Protein AF-X8DT91-F1 (afdb_monomer_lite)

pLDDT: mean 71.05, std 25.31, range [28.08, 97.0]

Foldseek 3Di:
DLVVLVVLVFDKDADDPVVVVVQAQPDEEEQDLVPAAASYEHEQPQDPVDGSLQCQVSSVVRHHSEYEECDDNNHTYTHDNDDPPPPPDVVPVVVPPDPPPDDDDDDDDDDDDDDDDDDDDDDDDDDDDDDDDDDDDDDD

Secondary structure (DSSP, 8-state):
-HHHHHHTTPEEESS-HHHHHH----S-EESSTTT--TT-EEEE---SSS-GGGGHHHHHHTT-SEEEESS--SSSEEE-PPPTT-TT-HHHHTTTT----S----------PPP-------------------------

Radius of gyration: 30.48 Å; chains: 1; bounding box: 67×24×89 Å

Structure (mmCIF, N/CA/C/O backbone):
data_AF-X8DT91-F1
#
_entry.id   AF-X8DT91-F1
#
loop_
_atom_site.group_PDB
_atom_site.id
_atom_site.type_symbol
_atom_site.label_atom_id
_atom_site.label_alt_id
_atom_site.label_comp_id
_atom_site.label_asym_id
_atom_site.label_entity_id
_atom_site.label_seq_id
_atom_site.pdbx_PDB_ins_code
_atom_site.Cartn_x
_atom_site.Cartn_y
_atom_site.Cartn_z
_atom_site.occupancy
_atom_site.B_iso_or_equiv
_atom_site.auth_seq_id
_atom_site.auth_comp_id
_atom_site.auth_asym_id
_atom_site.auth_atom_id
_atom_site.pdbx_PDB_model_num
ATOM 1 N N . MET A 1 1 ? -7.928 5.192 4.827 1.00 88.94 1 MET A N 1
ATOM 2 C CA . MET A 1 1 ? -7.574 4.376 3.649 1.00 88.94 1 MET A CA 1
ATOM 3 C C . MET A 1 1 ? -8.591 4.597 2.542 1.00 88.94 1 MET A C 1
ATOM 5 O O . MET A 1 1 ? -8.167 4.895 1.437 1.00 88.94 1 MET A O 1
ATOM 9 N N . ALA A 1 2 ? -9.897 4.512 2.827 1.00 91.69 2 ALA A N 1
ATOM 10 C CA . ALA A 1 2 ? -10.957 4.782 1.845 1.00 91.69 2 ALA A CA 1
ATOM 11 C C . ALA A 1 2 ? -10.786 6.131 1.115 1.00 91.69 2 ALA A C 1
ATOM 13 O O . ALA A 1 2 ? -10.766 6.158 -0.107 1.00 91.69 2 ALA A O 1
ATOM 14 N N . GLU A 1 3 ? -10.534 7.215 1.853 1.00 91.94 3 GLU A N 1
ATOM 15 C CA . GLU A 1 3 ? -10.262 8.542 1.275 1.00 91.94 3 GLU A CA 1
ATOM 16 C C . GLU A 1 3 ? -9.047 8.543 0.330 1.00 91.94 3 GLU A C 1
ATOM 18 O O . GLU A 1 3 ? -9.095 9.109 -0.756 1.00 91.94 3 GLU A O 1
ATOM 23 N N . ILE A 1 4 ? -7.965 7.844 0.697 1.00 90.00 4 ILE A N 1
ATOM 24 C CA . ILE A 1 4 ? -6.779 7.713 -0.165 1.00 90.00 4 ILE A CA 1
ATOM 25 C C . ILE A 1 4 ? -7.160 7.005 -1.465 1.00 90.00 4 ILE A C 1
ATOM 27 O O . ILE A 1 4 ? -6.733 7.445 -2.526 1.00 90.00 4 ILE A O 1
ATOM 31 N N . ALA A 1 5 ? -7.970 5.943 -1.394 1.00 91.81 5 ALA A N 1
ATOM 32 C CA . ALA A 1 5 ? -8.434 5.219 -2.574 1.00 91.81 5 ALA A CA 1
ATOM 33 C C . ALA A 1 5 ? -9.244 6.122 -3.514 1.00 91.81 5 ALA A C 1
ATOM 35 O O . ALA A 1 5 ? -9.018 6.091 -4.721 1.00 91.81 5 ALA A O 1
ATOM 36 N N . GLU A 1 6 ? -10.113 6.975 -2.971 1.00 90.06 6 GLU A N 1
ATOM 37 C CA . GLU A 1 6 ? -10.867 7.962 -3.752 1.00 90.06 6 GLU A CA 1
ATOM 38 C C . GLU A 1 6 ? -9.942 8.993 -4.416 1.00 90.06 6 GLU A C 1
ATOM 40 O O . GLU A 1 6 ? -10.036 9.207 -5.624 1.00 90.06 6 GLU A O 1
ATOM 45 N N . ILE A 1 7 ? -8.995 9.568 -3.664 1.00 90.19 7 ILE A N 1
ATOM 46 C CA . ILE A 1 7 ? -8.049 10.582 -4.165 1.00 90.19 7 ILE A CA 1
ATOM 47 C C . ILE A 1 7 ? -7.193 10.038 -5.314 1.00 90.19 7 ILE A C 1
ATOM 49 O O . ILE A 1 7 ? -6.971 10.730 -6.308 1.00 90.19 7 ILE A O 1
ATOM 53 N N . VAL A 1 8 ? -6.695 8.806 -5.190 1.00 88.25 8 VAL A N 1
ATOM 54 C CA . VAL A 1 8 ? -5.838 8.195 -6.220 1.00 88.25 8 VAL A CA 1
ATOM 55 C C . VAL A 1 8 ? -6.634 7.551 -7.360 1.00 88.25 8 VAL A C 1
ATOM 57 O O . VAL A 1 8 ? -6.030 7.049 -8.306 1.00 88.25 8 VAL A O 1
ATOM 60 N N . GLY A 1 9 ? -7.970 7.533 -7.278 1.00 89.94 9 GLY A N 1
ATOM 61 C CA . GLY A 1 9 ? -8.834 6.834 -8.235 1.00 89.94 9 GLY A CA 1
ATOM 62 C C . GLY A 1 9 ? -8.627 5.314 -8.236 1.00 89.94 9 GLY A C 1
ATOM 63 O O . GLY A 1 9 ? -8.730 4.672 -9.281 1.00 89.94 9 GLY A O 1
ATOM 64 N N . GLY A 1 10 ? -8.267 4.746 -7.085 1.00 90.19 10 GLY A N 1
ATOM 65 C CA . GLY A 1 10 ? -7.972 3.328 -6.898 1.00 90.19 10 GLY A CA 1
ATOM 66 C C . GLY A 1 10 ? -9.154 2.522 -6.369 1.00 90.19 10 GLY A C 1
ATOM 67 O O . GLY A 1 10 ? -10.095 3.051 -5.782 1.00 90.19 10 GLY A O 1
ATOM 68 N N . ARG A 1 11 ? -9.080 1.200 -6.534 1.00 95.12 11 ARG A N 1
ATOM 69 C CA . ARG A 1 11 ? -10.053 0.242 -5.991 1.00 95.12 11 ARG A CA 1
ATOM 70 C C . ARG A 1 11 ? -9.501 -0.415 -4.728 1.00 95.12 11 ARG A C 1
ATOM 72 O O . ARG A 1 11 ? -8.358 -0.861 -4.724 1.00 95.12 11 ARG A O 1
ATOM 79 N N . LEU A 1 12 ? -10.322 -0.528 -3.687 1.00 96.06 12 LEU A N 1
ATOM 80 C CA . LEU A 1 12 ? -9.988 -1.303 -2.488 1.00 96.06 12 LEU A CA 1
ATOM 81 C C . LEU A 1 12 ? -9.929 -2.806 -2.807 1.00 96.06 12 LEU A C 1
ATOM 83 O O . LEU A 1 12 ? -10.785 -3.332 -3.522 1.00 96.06 12 LEU A O 1
ATOM 87 N N . ASP A 1 13 ? -8.929 -3.490 -2.263 1.00 96.38 13 ASP A N 1
ATOM 88 C CA . ASP A 1 13 ? -8.693 -4.923 -2.431 1.00 96.38 13 ASP A CA 1
ATOM 89 C C . ASP A 1 13 ? -8.229 -5.537 -1.101 1.00 96.38 13 ASP A C 1
ATOM 91 O O . ASP A 1 13 ? -7.507 -4.894 -0.338 1.00 96.38 13 ASP A O 1
ATOM 95 N N . GLY A 1 14 ? -8.678 -6.755 -0.786 1.00 93.94 14 GLY A N 1
ATOM 96 C CA . GLY A 1 14 ? -8.297 -7.445 0.455 1.00 93.94 14 GLY A CA 1
ATOM 97 C C . GLY A 1 14 ? -8.815 -6.814 1.759 1.00 93.94 14 GLY A C 1
ATOM 98 O O . GLY A 1 14 ? -8.316 -7.155 2.825 1.00 93.94 14 GLY A O 1
ATOM 99 N N . ILE A 1 15 ? -9.784 -5.894 1.692 1.00 95.38 15 ILE A N 1
ATOM 100 C CA . ILE A 1 15 ? -10.403 -5.231 2.851 1.00 95.38 15 ILE A CA 1
ATOM 101 C C . ILE A 1 15 ? -11.855 -4.841 2.535 1.00 95.38 15 ILE A C 1
ATOM 103 O O . ILE A 1 15 ? -12.168 -4.501 1.389 1.00 95.38 15 ILE A O 1
ATOM 107 N N . SER A 1 16 ? -12.753 -4.864 3.526 1.00 95.56 16 SER A N 1
ATOM 108 C CA . SER A 1 16 ? -14.122 -4.369 3.337 1.00 95.56 16 SER A CA 1
ATOM 109 C C . SER A 1 16 ? -14.180 -2.835 3.301 1.00 95.56 16 SER A C 1
ATOM 111 O O . SER A 1 16 ? -13.335 -2.135 3.861 1.00 95.56 16 SER A O 1
ATOM 113 N N . ALA A 1 17 ? -15.223 -2.277 2.677 1.00 91.69 17 ALA A N 1
ATOM 114 C CA . ALA A 1 17 ? -15.416 -0.826 2.627 1.00 91.69 17 ALA A CA 1
ATOM 115 C C . ALA A 1 17 ? -15.550 -0.195 4.028 1.00 91.69 17 ALA A C 1
ATOM 117 O O . ALA A 1 17 ? -15.090 0.926 4.247 1.00 91.69 17 ALA A O 1
ATOM 118 N N . GLN A 1 18 ? -16.155 -0.911 4.981 1.00 94.88 18 GLN A N 1
ATOM 119 C CA . GLN A 1 18 ? -16.324 -0.429 6.350 1.00 94.88 18 GLN A CA 1
ATOM 120 C C . GLN A 1 18 ? -14.988 -0.383 7.100 1.00 94.88 18 GLN A C 1
ATOM 122 O O . GLN A 1 18 ? -14.662 0.635 7.709 1.00 94.88 18 GLN A O 1
ATOM 127 N N . GLU A 1 19 ? -14.181 -1.440 7.001 1.00 94.69 19 GLU A N 1
ATOM 128 C CA . GLU A 1 19 ? -12.840 -1.475 7.596 1.00 94.69 19 GLU A CA 1
ATOM 129 C C . GLU A 1 19 ? -11.928 -0.416 6.964 1.00 94.69 19 GLU A C 1
ATOM 131 O O . GLU A 1 19 ? -11.228 0.302 7.672 1.00 94.69 19 GLU A O 1
ATOM 136 N N . ALA A 1 20 ? -11.994 -0.217 5.643 1.00 92.88 20 ALA A N 1
ATOM 137 C CA . ALA A 1 20 ? -11.193 0.794 4.950 1.00 92.88 20 ALA A CA 1
ATOM 138 C C . ALA A 1 20 ? -11.517 2.243 5.373 1.00 92.88 20 ALA A C 1
ATOM 140 O O . ALA A 1 20 ? -10.648 3.125 5.298 1.00 92.88 20 ALA A O 1
ATOM 141 N N . ARG A 1 21 ? -12.753 2.512 5.819 1.00 93.88 21 ARG A N 1
ATOM 142 C CA . ARG A 1 21 ? -13.148 3.808 6.406 1.00 93.88 21 ARG A CA 1
ATOM 143 C C . ARG A 1 21 ? -12.525 4.024 7.783 1.00 93.88 21 ARG A C 1
ATOM 145 O O . ARG A 1 21 ? -12.209 5.158 8.133 1.00 93.88 21 ARG A O 1
ATOM 152 N N . GLN A 1 22 ? -12.330 2.952 8.545 1.00 94.94 22 GLN A N 1
ATOM 153 C CA . GLN A 1 22 ? -11.733 2.996 9.881 1.00 94.94 22 GLN A CA 1
ATOM 154 C C . GLN A 1 22 ? -10.198 2.942 9.843 1.00 94.94 22 GLN A C 1
ATOM 156 O O . GLN A 1 22 ? -9.542 3.526 10.703 1.00 94.94 22 GLN A O 1
ATOM 161 N N . ALA A 1 23 ? -9.620 2.301 8.826 1.00 93.06 23 ALA A N 1
ATOM 162 C CA . ALA A 1 23 ? -8.182 2.172 8.632 1.00 93.06 23 ALA A CA 1
ATOM 163 C C . ALA A 1 23 ? -7.541 3.533 8.313 1.00 93.06 23 ALA A C 1
ATOM 165 O O . ALA A 1 23 ? -7.614 4.032 7.184 1.00 93.06 23 ALA A O 1
ATOM 166 N N . ARG A 1 24 ? -6.902 4.158 9.305 1.00 94.62 24 ARG A N 1
ATOM 167 C CA . ARG A 1 24 ? -6.193 5.436 9.146 1.00 94.62 24 ARG A CA 1
ATOM 168 C C . ARG A 1 24 ? -4.711 5.198 8.893 1.00 94.62 24 ARG A C 1
ATOM 170 O O . ARG A 1 24 ? -4.070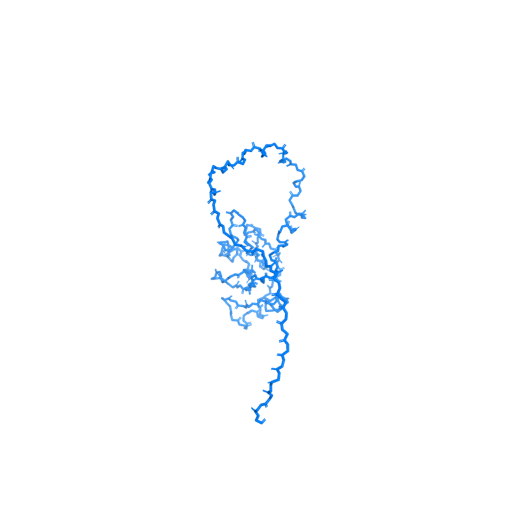 4.474 9.641 1.00 94.62 24 ARG A O 1
ATOM 177 N N . VAL A 1 25 ? -4.178 5.843 7.857 1.00 92.69 25 VAL A N 1
ATOM 178 C CA . VAL A 1 25 ? -2.730 5.930 7.637 1.00 92.69 25 VAL A CA 1
ATOM 179 C C . VAL A 1 25 ? -2.230 7.093 8.488 1.00 92.69 25 VAL A C 1
ATOM 181 O O . VAL A 1 25 ? -2.632 8.232 8.262 1.00 92.69 25 VAL A O 1
ATOM 184 N N . THR A 1 26 ? -1.424 6.793 9.499 1.00 92.94 26 THR A N 1
ATOM 185 C CA . THR A 1 26 ? -0.887 7.762 10.473 1.00 92.94 26 THR A CA 1
ATOM 186 C C . THR A 1 26 ? 0.639 7.821 10.464 1.00 92.94 26 THR A C 1
ATOM 188 O O . THR A 1 26 ? 1.218 8.730 11.054 1.00 92.94 26 THR A O 1
ATOM 191 N N . GLY A 1 27 ? 1.281 6.852 9.813 1.00 89.88 27 GLY A N 1
ATOM 192 C CA . GLY A 1 27 ? 2.726 6.734 9.682 1.00 89.88 27 GLY A CA 1
ATOM 193 C C . GLY A 1 27 ? 3.250 7.278 8.354 1.00 89.88 27 GLY A C 1
ATOM 194 O O . GLY A 1 27 ? 2.594 8.055 7.658 1.00 89.88 27 GLY A O 1
ATOM 195 N N . THR A 1 28 ? 4.462 6.856 8.001 1.00 89.88 28 THR A N 1
ATOM 196 C CA . THR A 1 28 ? 5.157 7.284 6.782 1.00 89.88 28 THR A CA 1
ATOM 197 C C . THR A 1 28 ? 4.628 6.587 5.530 1.00 89.88 28 THR A C 1
ATOM 199 O O . THR A 1 28 ? 3.994 5.531 5.584 1.00 89.88 28 THR A O 1
ATOM 202 N N . VAL A 1 29 ? 4.906 7.191 4.373 1.00 93.25 29 VAL A N 1
ATOM 203 C CA . VAL A 1 29 ? 4.654 6.590 3.061 1.00 93.25 29 VAL A CA 1
ATOM 204 C C . VAL A 1 29 ? 5.992 6.153 2.479 1.00 93.25 29 VAL A C 1
ATOM 206 O O . VAL A 1 29 ? 6.831 6.999 2.179 1.00 93.25 29 VAL A O 1
ATOM 209 N N . GLU A 1 30 ? 6.190 4.849 2.300 1.00 92.50 30 GLU A N 1
ATOM 210 C CA . GLU A 1 30 ? 7.487 4.284 1.916 1.00 92.50 30 GLU A CA 1
ATOM 211 C C . GLU A 1 30 ? 7.367 3.312 0.745 1.00 92.50 30 GLU A C 1
ATOM 213 O O . GLU A 1 30 ? 6.399 2.571 0.624 1.00 92.50 30 GLU A O 1
ATOM 218 N N . PHE A 1 31 ? 8.379 3.283 -0.120 1.00 89.56 31 PHE A N 1
ATOM 219 C CA . PHE A 1 31 ? 8.504 2.287 -1.197 1.00 89.56 31 PHE A CA 1
ATOM 220 C C . PHE A 1 31 ? 9.526 1.189 -0.866 1.00 89.56 31 PHE A C 1
ATOM 222 O O . PHE A 1 31 ? 9.630 0.203 -1.591 1.00 89.56 31 PHE A O 1
ATOM 229 N N . ASP A 1 32 ? 10.303 1.358 0.208 1.00 88.50 32 ASP A N 1
ATOM 230 C CA . ASP A 1 32 ? 11.185 0.327 0.751 1.00 88.50 32 ASP A CA 1
ATOM 231 C C . ASP A 1 32 ? 10.463 -0.343 1.922 1.00 88.50 32 ASP A C 1
ATOM 233 O O . ASP A 1 32 ? 10.208 0.286 2.950 1.00 88.50 32 ASP A O 1
ATOM 237 N N . SER A 1 33 ? 10.122 -1.621 1.769 1.00 86.81 33 SER A N 1
ATOM 238 C CA . SER A 1 33 ? 9.388 -2.395 2.778 1.00 86.81 33 SER A CA 1
ATOM 239 C C . SER A 1 33 ? 10.158 -2.553 4.087 1.00 86.81 33 SER A C 1
ATOM 241 O O . SER A 1 33 ? 9.570 -2.907 5.100 1.00 86.81 33 SER A O 1
ATOM 243 N N . ARG A 1 34 ? 11.463 -2.261 4.091 1.00 88.31 34 ARG A N 1
ATOM 244 C CA . ARG A 1 34 ? 12.295 -2.264 5.301 1.00 88.31 34 ARG A CA 1
ATOM 245 C C . ARG A 1 34 ? 12.167 -0.979 6.116 1.00 88.31 34 ARG A C 1
ATOM 247 O O . ARG A 1 34 ? 12.637 -0.942 7.246 1.00 88.31 34 ARG A O 1
ATOM 254 N N . GLN A 1 35 ? 11.605 0.077 5.530 1.00 89.38 35 GLN A N 1
ATOM 255 C CA . GLN A 1 35 ? 11.430 1.381 6.177 1.00 89.38 35 GLN A CA 1
ATOM 256 C C . GLN A 1 35 ? 9.974 1.668 6.543 1.00 89.38 35 GLN A C 1
ATOM 258 O O . GLN A 1 35 ? 9.722 2.538 7.374 1.00 89.38 35 GLN A O 1
ATOM 263 N N . VAL A 1 36 ? 9.015 0.951 5.946 1.00 92.88 36 VAL A N 1
ATOM 264 C CA . VAL A 1 36 ? 7.614 1.055 6.360 1.00 92.88 36 VAL A CA 1
ATOM 265 C C . VAL A 1 36 ? 7.438 0.440 7.747 1.00 92.88 36 VAL A C 1
ATOM 267 O O . VAL A 1 36 ? 8.027 -0.591 8.065 1.00 92.88 36 VAL A O 1
ATOM 270 N N . GLY A 1 37 ? 6.630 1.093 8.572 1.00 91.94 37 GLY A N 1
ATOM 271 C CA . GLY A 1 37 ? 6.336 0.653 9.928 1.00 91.94 37 GLY A CA 1
ATOM 272 C C . GLY A 1 37 ? 4.862 0.837 10.285 1.00 91.94 37 GLY A C 1
ATOM 273 O O . GLY A 1 37 ? 4.045 1.148 9.408 1.00 91.94 37 GLY A O 1
ATOM 274 N N . PRO A 1 38 ? 4.520 0.683 11.576 1.00 95.81 38 PRO A N 1
ATOM 275 C CA . PRO A 1 38 ? 3.157 0.805 12.075 1.00 95.81 38 PRO A CA 1
ATOM 276 C C . PRO A 1 38 ? 2.463 2.088 11.614 1.00 95.81 38 PRO A C 1
ATOM 278 O O . PRO A 1 38 ? 3.006 3.186 11.736 1.00 95.81 38 PRO A O 1
ATOM 281 N N . GLY A 1 39 ? 1.247 1.952 11.084 1.00 94.06 39 GLY A N 1
ATOM 282 C CA . GLY A 1 39 ? 0.465 3.094 10.604 1.00 94.06 39 GLY A CA 1
ATOM 283 C C . GLY A 1 39 ? 0.845 3.570 9.198 1.00 94.06 39 GLY A C 1
ATOM 284 O O . GLY A 1 39 ? 0.187 4.471 8.675 1.00 94.06 39 GLY A O 1
ATOM 285 N N . GLY A 1 40 ? 1.892 3.007 8.591 1.00 93.75 40 GLY A N 1
ATOM 286 C CA . GLY A 1 40 ? 2.434 3.452 7.311 1.00 93.75 40 GLY A CA 1
ATOM 287 C C . GLY A 1 40 ? 1.646 2.986 6.086 1.00 93.75 40 GLY A C 1
ATOM 288 O O . GLY A 1 40 ? 0.777 2.116 6.160 1.00 93.75 40 GLY A O 1
ATOM 289 N N . LEU A 1 41 ? 1.978 3.567 4.935 1.00 95.38 41 LEU A N 1
ATOM 290 C CA . LEU A 1 41 ? 1.474 3.182 3.616 1.00 95.38 41 LEU A CA 1
ATOM 291 C C . LEU A 1 41 ? 2.646 2.717 2.755 1.00 95.38 41 LEU A C 1
ATOM 293 O O . LEU A 1 41 ? 3.584 3.477 2.513 1.00 95.38 41 LEU A O 1
ATOM 297 N N . PHE A 1 42 ? 2.582 1.485 2.261 1.00 96.56 42 PHE A N 1
ATOM 298 C CA . PHE A 1 42 ? 3.625 0.945 1.395 1.00 96.56 42 PHE A CA 1
ATOM 299 C C . PHE A 1 42 ? 3.289 1.152 -0.087 1.00 96.56 42 PHE A C 1
ATOM 301 O O . PHE A 1 42 ? 2.178 0.862 -0.521 1.00 96.56 42 PHE A O 1
ATOM 308 N N . LEU A 1 43 ? 4.244 1.636 -0.881 1.00 94.19 43 LEU A N 1
ATOM 309 C CA . LEU A 1 43 ? 4.109 1.844 -2.323 1.00 94.19 43 LEU A CA 1
ATOM 310 C C . LEU A 1 43 ? 4.748 0.677 -3.089 1.00 94.19 43 LEU A C 1
ATOM 312 O O . LEU A 1 43 ? 5.959 0.652 -3.313 1.00 94.19 43 LEU A O 1
ATOM 316 N N . ALA A 1 44 ? 3.925 -0.264 -3.547 1.00 92.31 44 ALA A N 1
ATOM 317 C CA . ALA A 1 44 ? 4.340 -1.394 -4.374 1.00 92.31 44 ALA A CA 1
ATOM 318 C C . ALA A 1 44 ? 4.537 -0.960 -5.836 1.00 92.31 44 ALA A C 1
ATOM 320 O O . ALA A 1 44 ? 3.718 -1.218 -6.720 1.00 92.31 44 ALA A O 1
ATOM 321 N N . LEU A 1 45 ? 5.636 -0.251 -6.091 1.00 87.50 45 LEU A N 1
ATOM 322 C CA . LEU A 1 45 ? 5.992 0.207 -7.431 1.00 87.50 45 LEU A CA 1
ATOM 323 C C . LEU A 1 45 ? 6.687 -0.912 -8.229 1.00 87.50 45 LEU A C 1
ATOM 325 O O . LEU A 1 45 ? 7.536 -1.617 -7.679 1.00 87.50 45 LEU A O 1
ATOM 329 N N . PRO A 1 46 ? 6.403 -1.057 -9.536 1.00 79.56 46 PRO A N 1
ATOM 330 C CA . PRO A 1 46 ? 7.170 -1.954 -10.391 1.00 79.56 46 PRO A CA 1
ATOM 331 C C . PRO A 1 46 ? 8.599 -1.417 -10.552 1.00 79.56 46 PRO A C 1
ATOM 333 O O . PRO A 1 46 ? 8.803 -0.258 -10.923 1.00 79.56 46 PRO A O 1
ATOM 336 N N . GLY A 1 47 ? 9.599 -2.254 -10.282 1.00 75.69 47 GLY A N 1
ATOM 337 C CA . GLY A 1 47 ? 11.009 -1.911 -10.448 1.00 75.69 47 GLY A CA 1
ATOM 338 C C . GLY A 1 47 ? 11.665 -2.663 -11.604 1.00 75.69 47 GLY A C 1
ATOM 339 O O . GLY A 1 47 ? 11.205 -3.712 -12.039 1.00 75.69 47 GLY A O 1
ATOM 340 N N . ALA A 1 48 ? 12.785 -2.128 -12.101 1.00 69.50 48 ALA A N 1
ATOM 341 C CA . ALA A 1 48 ? 13.530 -2.731 -13.213 1.00 69.50 48 ALA A CA 1
ATOM 342 C C . ALA A 1 48 ? 14.304 -4.005 -12.824 1.00 69.50 48 ALA A C 1
ATOM 344 O O . ALA A 1 48 ? 14.665 -4.790 -13.695 1.00 69.50 48 ALA A O 1
ATOM 345 N N . ARG A 1 49 ? 14.613 -4.178 -11.531 1.00 76.56 49 ARG A N 1
ATOM 346 C CA . ARG A 1 49 ? 15.349 -5.344 -11.002 1.00 76.56 49 ARG A CA 1
ATOM 347 C C . ARG A 1 49 ? 14.541 -6.168 -10.006 1.00 76.56 49 ARG A C 1
ATOM 349 O O . ARG A 1 49 ? 14.747 -7.368 -9.924 1.00 76.56 49 ARG A O 1
ATOM 356 N N . VAL A 1 50 ? 13.687 -5.508 -9.231 1.00 82.19 50 VAL A N 1
ATOM 357 C CA . VAL A 1 50 ? 12.877 -6.110 -8.169 1.00 82.19 50 VAL A CA 1
ATOM 358 C C . VAL A 1 50 ? 11.491 -5.497 -8.262 1.00 82.19 50 VAL A C 1
ATOM 360 O O . VAL A 1 50 ? 11.382 -4.280 -8.438 1.00 82.19 50 VAL A O 1
ATOM 363 N N . ASP A 1 51 ? 10.456 -6.323 -8.177 1.00 86.25 51 ASP A N 1
ATOM 364 C CA . ASP A 1 51 ? 9.078 -5.859 -8.189 1.00 86.25 51 ASP A CA 1
ATOM 365 C C . ASP A 1 51 ? 8.612 -5.547 -6.757 1.00 86.25 51 ASP A C 1
ATOM 367 O O . ASP A 1 51 ? 8.611 -6.411 -5.884 1.00 86.25 51 ASP A O 1
ATOM 371 N N . GLY A 1 52 ? 8.200 -4.301 -6.499 1.00 87.31 52 GLY A N 1
ATOM 372 C CA . GLY A 1 52 ? 7.717 -3.874 -5.185 1.00 87.31 52 GLY A CA 1
ATOM 373 C C . GLY A 1 52 ? 6.478 -4.636 -4.708 1.00 87.31 52 GLY A C 1
ATOM 374 O O . GLY A 1 52 ? 6.246 -4.730 -3.506 1.00 87.31 52 GLY A O 1
ATOM 375 N N . HIS A 1 53 ? 5.703 -5.225 -5.622 1.00 92.94 53 HIS A N 1
ATOM 376 C CA . HIS A 1 53 ? 4.532 -6.038 -5.279 1.00 92.94 53 HIS A CA 1
ATOM 377 C C . HIS A 1 53 ? 4.897 -7.276 -4.454 1.00 92.94 53 HIS A C 1
ATOM 379 O O . HIS A 1 53 ? 4.134 -7.655 -3.566 1.00 92.94 53 HIS A O 1
ATOM 385 N N . ASP A 1 54 ? 6.080 -7.850 -4.677 1.00 93.62 54 ASP A N 1
ATOM 386 C CA . ASP A 1 54 ? 6.547 -9.043 -3.960 1.00 93.62 54 ASP A CA 1
ATOM 387 C C . ASP A 1 54 ? 6.825 -8.744 -2.475 1.00 93.62 54 ASP A C 1
ATOM 389 O O . ASP A 1 54 ? 6.846 -9.639 -1.632 1.00 93.62 54 ASP A O 1
ATOM 393 N N . HIS A 1 55 ? 6.983 -7.463 -2.130 1.00 93.62 55 HIS A N 1
ATOM 394 C CA . HIS A 1 55 ? 7.240 -6.998 -0.771 1.00 93.62 55 HIS A CA 1
ATOM 395 C C . HIS A 1 55 ? 5.983 -6.577 -0.001 1.00 93.62 55 HIS A C 1
ATOM 397 O O . HIS A 1 55 ? 6.084 -6.214 1.171 1.00 93.62 55 HIS A O 1
ATOM 403 N N . ALA A 1 56 ? 4.801 -6.644 -0.620 1.00 94.44 56 ALA A N 1
ATOM 404 C CA . ALA A 1 56 ? 3.546 -6.211 -0.009 1.00 94.44 56 ALA A CA 1
ATOM 405 C C . ALA A 1 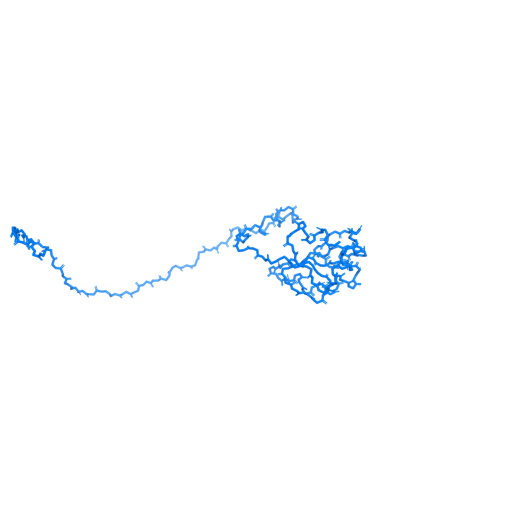56 ? 3.237 -6.942 1.306 1.00 94.44 56 ALA A C 1
ATOM 407 O O . ALA A 1 56 ? 2.832 -6.318 2.286 1.00 94.44 56 ALA A O 1
ATOM 408 N N . ARG A 1 57 ? 3.483 -8.257 1.348 1.00 95.56 57 ARG A N 1
ATOM 409 C CA . ARG A 1 57 ? 3.277 -9.060 2.558 1.00 95.56 57 ARG A CA 1
ATOM 410 C C . ARG A 1 57 ? 4.202 -8.630 3.694 1.00 95.56 57 ARG A C 1
ATOM 412 O O . ARG A 1 57 ? 3.725 -8.398 4.797 1.00 95.56 57 ARG A O 1
ATOM 419 N N . GLY A 1 58 ? 5.493 -8.461 3.407 1.00 94.62 58 GLY A N 1
ATOM 420 C CA . GLY A 1 58 ? 6.466 -8.013 4.407 1.00 94.62 58 GLY A CA 1
ATOM 421 C C . GLY A 1 58 ? 6.150 -6.615 4.943 1.00 94.62 58 GLY A C 1
ATOM 422 O O . GLY A 1 58 ? 6.282 -6.367 6.134 1.00 94.62 58 GLY A O 1
ATOM 423 N N . ALA A 1 59 ? 5.657 -5.716 4.088 1.00 94.38 59 ALA A N 1
ATOM 424 C CA . ALA A 1 59 ? 5.200 -4.397 4.511 1.00 94.38 59 ALA A CA 1
ATOM 425 C C . ALA A 1 59 ? 3.991 -4.463 5.459 1.00 94.38 59 ALA A C 1
ATOM 427 O O . ALA A 1 59 ? 3.964 -3.765 6.471 1.00 94.38 59 ALA A O 1
ATOM 428 N N . ALA A 1 60 ? 3.003 -5.310 5.154 1.00 94.94 60 ALA A N 1
ATOM 429 C CA . ALA A 1 60 ? 1.853 -5.522 6.030 1.00 94.94 60 ALA A CA 1
ATOM 430 C C . ALA A 1 60 ? 2.276 -6.129 7.380 1.00 94.94 60 ALA A C 1
ATOM 432 O O . ALA A 1 60 ? 1.839 -5.661 8.428 1.00 94.94 60 ALA A O 1
ATOM 433 N N . GLU A 1 61 ? 3.183 -7.111 7.365 1.00 95.19 61 GLU A N 1
ATOM 434 C CA . GLU A 1 61 ? 3.760 -7.715 8.576 1.00 95.19 61 GLU A CA 1
ATOM 435 C C . GLU A 1 61 ? 4.559 -6.695 9.413 1.00 95.19 61 GLU A C 1
ATOM 437 O O . GLU A 1 61 ? 4.530 -6.753 10.640 1.00 95.19 61 GLU A O 1
ATOM 442 N N . ALA A 1 62 ? 5.196 -5.706 8.776 1.00 93.19 62 ALA A N 1
ATOM 443 C CA . ALA A 1 62 ? 5.867 -4.586 9.445 1.00 93.19 62 ALA A CA 1
ATOM 444 C C . ALA A 1 62 ? 4.901 -3.528 10.030 1.00 93.19 62 ALA A C 1
ATOM 446 O O . ALA A 1 62 ? 5.339 -2.573 10.675 1.00 93.19 62 ALA A O 1
ATOM 447 N N . GLY A 1 63 ? 3.588 -3.685 9.832 1.00 93.56 63 GLY A N 1
ATOM 448 C CA . GLY A 1 63 ? 2.558 -2.800 10.379 1.00 93.56 63 GLY A CA 1
ATOM 449 C C . GLY A 1 63 ? 2.043 -1.735 9.409 1.00 93.56 63 GLY A C 1
ATOM 450 O O . GLY A 1 63 ? 1.367 -0.795 9.842 1.00 93.56 63 GLY A O 1
ATOM 451 N N . ALA A 1 64 ? 2.327 -1.862 8.109 1.00 95.56 64 ALA A N 1
ATOM 452 C CA . ALA A 1 64 ? 1.680 -1.020 7.113 1.00 95.56 64 ALA A CA 1
ATOM 453 C C . ALA A 1 64 ? 0.159 -1.238 7.144 1.00 95.56 64 ALA A C 1
ATOM 455 O O . ALA A 1 64 ? -0.334 -2.365 7.132 1.00 95.56 64 ALA A O 1
ATOM 456 N N . VAL A 1 65 ? -0.587 -0.138 7.142 1.00 96.50 65 VAL A N 1
ATOM 457 C CA . VAL A 1 65 ? -2.057 -0.139 7.151 1.00 96.50 65 VAL A CA 1
ATOM 458 C C . VAL A 1 65 ? -2.613 -0.579 5.803 1.00 96.50 65 VAL A C 1
ATOM 460 O O . VAL A 1 65 ? -3.673 -1.197 5.735 1.00 96.50 65 VAL A O 1
ATOM 463 N N . ALA A 1 66 ? -1.919 -0.226 4.723 1.00 95.75 66 ALA A N 1
ATOM 464 C CA . ALA A 1 66 ? -2.310 -0.577 3.370 1.00 95.75 66 ALA A CA 1
ATOM 465 C C . ALA A 1 66 ? -1.106 -0.580 2.424 1.00 95.75 66 ALA A C 1
ATOM 467 O O . ALA A 1 66 ? -0.061 0.019 2.702 1.00 95.75 66 ALA A O 1
ATOM 468 N N . VAL A 1 67 ? -1.302 -1.200 1.261 1.00 97.00 67 VAL A N 1
ATOM 469 C CA . VAL A 1 67 ? -0.375 -1.159 0.128 1.00 97.00 67 VAL A CA 1
ATOM 470 C C . VAL A 1 67 ? -1.018 -0.439 -1.059 1.00 97.00 67 VAL A C 1
ATOM 472 O O . VAL A 1 67 ? -2.114 -0.794 -1.478 1.00 97.00 67 VAL A O 1
ATOM 475 N N . LEU A 1 68 ? -0.346 0.547 -1.652 1.00 95.38 68 LEU A N 1
ATOM 476 C CA . LEU A 1 68 ? -0.718 1.101 -2.955 1.00 95.38 68 LEU A CA 1
ATOM 477 C C . LEU A 1 68 ? -0.020 0.291 -4.052 1.00 95.38 68 LEU A C 1
ATOM 479 O O . LEU A 1 68 ? 1.209 0.292 -4.119 1.00 95.38 68 LEU A O 1
ATOM 483 N N . ALA A 1 69 ? -0.781 -0.396 -4.901 1.00 94.69 69 ALA A N 1
ATOM 484 C CA . ALA A 1 69 ? -0.249 -1.347 -5.878 1.00 94.69 69 ALA A CA 1
ATOM 485 C C . ALA A 1 69 ? -0.897 -1.193 -7.257 1.00 94.69 69 ALA A C 1
ATOM 487 O O . ALA A 1 69 ? -2.020 -0.715 -7.385 1.00 94.69 69 ALA A O 1
ATOM 488 N N . ALA A 1 70 ? -0.216 -1.657 -8.304 1.00 91.69 70 ALA A N 1
ATOM 489 C CA . ALA A 1 70 ? -0.768 -1.701 -9.660 1.00 91.69 70 ALA A CA 1
ATOM 490 C C . ALA A 1 70 ? -1.685 -2.916 -9.901 1.00 91.69 70 ALA A C 1
ATOM 492 O O . ALA A 1 70 ? -2.449 -2.944 -10.867 1.00 91.69 70 ALA A O 1
ATOM 493 N N . ARG A 1 71 ? -1.602 -3.929 -9.031 1.00 93.19 71 ARG A N 1
ATOM 494 C CA . ARG A 1 71 ? -2.375 -5.178 -9.076 1.00 93.19 71 ARG A CA 1
ATOM 495 C C . ARG A 1 71 ? -2.675 -5.685 -7.656 1.00 93.19 71 ARG A C 1
ATOM 497 O O . ARG A 1 71 ? -1.999 -5.247 -6.727 1.00 93.19 71 ARG A O 1
ATOM 504 N N . PRO A 1 72 ? -3.643 -6.601 -7.480 1.00 94.69 72 PRO A N 1
ATOM 505 C CA . PRO A 1 72 ? -3.881 -7.272 -6.202 1.00 94.69 72 PRO A CA 1
ATOM 506 C C . PRO A 1 72 ? -2.618 -7.952 -5.655 1.00 94.69 72 PRO A C 1
ATOM 508 O O . PRO A 1 72 ? -1.863 -8.558 -6.416 1.00 94.69 72 PRO A O 1
ATOM 511 N N . VAL A 1 73 ? -2.403 -7.855 -4.341 1.00 94.69 73 VAL A N 1
ATOM 512 C CA . VAL A 1 73 ? -1.199 -8.367 -3.649 1.00 94.69 73 VAL A CA 1
ATOM 513 C C . VAL A 1 73 ? -1.510 -9.262 -2.441 1.00 94.69 73 VAL A C 1
ATOM 515 O O . VAL A 1 73 ? -0.601 -9.671 -1.725 1.00 94.69 73 VAL A O 1
ATOM 518 N N . GLY A 1 74 ? -2.785 -9.589 -2.204 1.00 93.88 74 GLY A N 1
ATOM 519 C CA . GLY A 1 74 ? -3.197 -10.524 -1.145 1.00 93.88 74 GLY A CA 1
ATOM 520 C C . GLY A 1 74 ? -3.151 -9.965 0.284 1.00 93.88 74 GLY A C 1
ATOM 521 O O . GLY A 1 74 ? -3.370 -10.710 1.233 1.00 93.88 74 GLY A O 1
ATOM 522 N N . VAL A 1 75 ? -2.892 -8.667 0.437 1.00 95.62 75 VAL A N 1
ATOM 523 C CA . VAL A 1 75 ? -2.995 -7.898 1.689 1.00 95.62 75 VAL A CA 1
ATOM 524 C C . VAL A 1 75 ? -3.878 -6.669 1.447 1.00 95.62 75 VAL A C 1
ATOM 526 O O . VAL A 1 75 ? -4.081 -6.328 0.276 1.00 95.62 75 VAL A O 1
ATOM 529 N N . PRO A 1 76 ? -4.389 -5.988 2.493 1.00 96.94 76 PRO A N 1
ATOM 530 C CA . PRO A 1 76 ? -5.170 -4.766 2.326 1.00 96.94 76 PRO A CA 1
ATOM 531 C C . PRO A 1 76 ? -4.470 -3.764 1.407 1.00 96.94 76 PRO A C 1
ATOM 533 O O . PRO A 1 76 ? -3.376 -3.272 1.698 1.00 96.94 76 PRO A O 1
ATOM 536 N N . ALA A 1 77 ? -5.095 -3.481 0.268 1.00 96.56 77 ALA A N 1
ATOM 537 C CA . ALA A 1 77 ? -4.470 -2.721 -0.795 1.00 96.56 77 ALA A CA 1
ATOM 538 C C . ALA A 1 77 ? -5.432 -1.752 -1.481 1.00 96.56 77 ALA A C 1
ATOM 540 O O . ALA A 1 77 ? -6.649 -1.931 -1.520 1.00 96.56 77 ALA A O 1
ATOM 541 N N . ILE A 1 78 ? -4.839 -0.708 -2.045 1.00 96.75 78 ILE A N 1
ATOM 542 C CA . ILE A 1 78 ? -5.464 0.212 -2.980 1.00 96.75 78 ILE A CA 1
ATOM 543 C C . ILE A 1 78 ? -4.838 -0.091 -4.338 1.00 96.75 78 ILE A C 1
ATOM 545 O O . ILE A 1 78 ? -3.663 0.191 -4.577 1.00 96.75 78 ILE A O 1
ATOM 549 N N . VAL A 1 79 ? -5.618 -0.707 -5.218 1.00 95.38 79 VAL A N 1
ATOM 550 C CA . VAL A 1 79 ? -5.174 -1.095 -6.553 1.00 95.38 79 VAL A CA 1
ATOM 551 C C . VAL A 1 79 ? -5.454 0.044 -7.523 1.00 95.38 79 VAL A C 1
ATOM 553 O O . VAL A 1 79 ? -6.610 0.388 -7.772 1.00 95.38 79 VAL A O 1
ATOM 556 N N . VAL A 1 80 ? -4.392 0.605 -8.092 1.00 92.69 80 VAL A N 1
ATOM 557 C CA . VAL A 1 80 ? -4.432 1.648 -9.120 1.00 92.69 80 VAL A CA 1
ATOM 558 C C . VAL A 1 80 ? -3.799 1.085 -10.392 1.00 92.69 80 VAL A C 1
ATOM 560 O O . VAL A 1 80 ? -2.572 1.090 -10.517 1.00 92.69 80 VAL A O 1
ATOM 563 N N . PRO A 1 81 ? -4.600 0.566 -11.341 1.00 85.81 81 PRO A N 1
ATOM 564 C CA . PRO A 1 81 ? -4.072 0.023 -12.583 1.00 85.81 81 PRO A CA 1
ATOM 565 C C . PRO A 1 81 ? -3.268 1.082 -13.353 1.00 85.81 81 PRO A C 1
ATOM 567 O O . PRO A 1 81 ? -3.664 2.252 -13.388 1.00 85.81 81 PRO A O 1
ATOM 570 N N . PRO A 1 82 ? -2.160 0.702 -14.011 1.00 75.44 82 PRO A N 1
ATOM 571 C CA . PRO A 1 82 ? -1.395 1.634 -14.821 1.00 75.44 82 PRO A CA 1
ATOM 572 C C . PRO A 1 82 ? -2.271 2.114 -15.979 1.00 75.44 82 PRO A C 1
ATOM 574 O O . PRO A 1 82 ? -2.776 1.322 -16.775 1.00 75.44 82 PRO A O 1
ATOM 577 N N . THR A 1 83 ? -2.467 3.424 -16.084 1.00 67.56 83 THR A N 1
ATOM 578 C CA . THR A 1 83 ? -3.217 3.997 -17.200 1.00 67.56 83 THR A CA 1
ATOM 579 C C . THR A 1 83 ? -2.341 4.015 -18.453 1.00 67.56 83 THR A C 1
ATOM 581 O O . THR A 1 83 ? -1.184 4.438 -18.419 1.00 67.56 83 THR A O 1
ATOM 584 N N . ALA A 1 84 ? -2.896 3.563 -19.583 1.00 54.00 84 ALA A N 1
ATOM 585 C CA . ALA A 1 84 ? -2.177 3.385 -20.851 1.00 54.00 84 ALA A CA 1
ATOM 586 C C . ALA A 1 84 ? -1.518 4.669 -21.406 1.00 54.00 84 ALA A C 1
ATOM 588 O O . ALA A 1 84 ? -0.674 4.596 -22.292 1.00 54.00 84 ALA A O 1
ATOM 589 N N . TRP A 1 85 ? -1.865 5.844 -20.872 1.00 44.69 85 TRP A N 1
ATOM 590 C CA . TRP A 1 85 ? -1.348 7.149 -21.288 1.00 44.69 85 TRP A CA 1
ATOM 591 C C . TRP A 1 85 ? -0.222 7.708 -20.390 1.00 44.69 85 TRP A C 1
ATOM 593 O O . TRP A 1 85 ? 0.316 8.772 -20.686 1.00 44.69 85 TRP A O 1
ATOM 603 N N . HIS A 1 86 ? 0.189 6.992 -19.330 1.00 44.59 86 HIS A N 1
ATOM 604 C CA . HIS A 1 86 ? 1.234 7.427 -18.380 1.00 44.59 86 HIS A CA 1
ATOM 605 C C . HIS A 1 86 ? 2.571 6.666 -18.448 1.00 44.59 86 HIS A C 1
ATOM 607 O O . HIS A 1 86 ? 3.505 6.942 -17.686 1.00 44.59 86 HIS A O 1
ATOM 613 N N . VAL A 1 87 ? 2.722 5.757 -19.405 1.00 48.38 87 VAL A N 1
ATOM 614 C CA . VAL A 1 87 ? 4.012 5.155 -19.776 1.00 48.38 87 VAL A CA 1
ATOM 615 C C . VAL A 1 87 ? 4.686 6.072 -20.811 1.00 48.38 87 VAL A C 1
ATOM 617 O O . VAL A 1 87 ? 4.636 5.766 -21.998 1.00 48.38 87 VAL A O 1
ATOM 620 N N . PRO A 1 88 ? 5.224 7.259 -20.428 1.00 44.97 88 PRO A N 1
ATOM 621 C CA . PRO A 1 88 ? 6.562 7.320 -19.826 1.00 44.97 88 PRO A CA 1
ATOM 622 C C . PRO A 1 88 ? 6.801 8.555 -18.909 1.00 44.97 88 PRO A C 1
ATOM 624 O O . PRO A 1 88 ? 7.290 9.594 -19.355 1.00 44.97 88 PRO A O 1
ATOM 627 N N . LYS A 1 89 ? 6.535 8.459 -17.597 1.00 41.38 89 LYS A N 1
ATOM 628 C CA . LYS A 1 89 ? 7.064 9.422 -16.590 1.00 41.38 89 LYS A CA 1
ATOM 629 C C . LYS A 1 89 ? 7.714 8.791 -15.356 1.00 41.38 89 LYS A C 1
ATOM 631 O O . LYS A 1 89 ? 8.383 9.508 -14.611 1.00 41.38 89 LYS A O 1
ATOM 636 N N . TYR A 1 90 ? 7.644 7.468 -15.184 1.00 47.72 90 TYR A N 1
ATOM 637 C CA . TYR A 1 90 ? 8.380 6.755 -14.125 1.00 47.72 90 TYR A CA 1
ATOM 638 C C . TYR A 1 90 ? 9.908 6.986 -14.190 1.00 47.72 90 TYR A C 1
ATOM 640 O O . TYR A 1 90 ? 10.593 6.900 -13.176 1.00 47.72 90 TYR A O 1
ATOM 648 N N . LEU A 1 91 ? 10.432 7.403 -15.351 1.00 45.12 91 LEU A N 1
ATOM 649 C CA . LEU A 1 91 ? 11.817 7.856 -15.532 1.00 45.12 91 LEU A CA 1
ATOM 650 C C . LEU A 1 91 ? 12.154 9.197 -14.847 1.00 45.12 91 LEU A C 1
ATOM 652 O O . LEU A 1 91 ? 13.324 9.434 -14.563 1.00 45.12 91 LEU A O 1
ATOM 656 N N . ARG A 1 92 ? 11.179 10.066 -14.537 1.00 38.16 92 ARG A N 1
ATOM 657 C CA . ARG A 1 92 ? 11.441 11.378 -13.909 1.00 38.16 92 ARG A CA 1
ATOM 658 C C . ARG A 1 92 ? 11.334 11.355 -12.383 1.00 38.16 92 ARG A C 1
ATOM 660 O O . ARG A 1 92 ? 12.042 12.117 -11.733 1.00 38.16 92 ARG A O 1
ATOM 667 N N . TRP A 1 93 ? 10.535 10.459 -11.797 1.00 38.59 93 TRP A N 1
ATOM 668 C CA . TRP A 1 93 ? 10.484 10.311 -10.332 1.00 38.59 93 TRP A CA 1
ATOM 669 C C . TRP A 1 93 ? 11.816 9.789 -9.761 1.00 38.59 93 TRP A C 1
ATOM 671 O O . TRP A 1 93 ? 12.246 10.221 -8.695 1.00 38.59 93 TRP A O 1
ATOM 681 N N . ASN A 1 94 ? 12.555 8.973 -10.527 1.00 39.56 94 ASN A N 1
ATOM 682 C CA . ASN A 1 94 ? 13.903 8.541 -10.143 1.00 39.56 94 ASN A CA 1
ATOM 683 C C . ASN A 1 94 ? 14.952 9.678 -10.186 1.00 39.56 94 ASN A C 1
ATOM 685 O O . ASN A 1 94 ? 16.022 9.545 -9.604 1.00 39.56 94 ASN A O 1
ATOM 689 N N . MET A 1 95 ? 14.669 10.818 -10.831 1.00 38.12 95 MET A N 1
ATOM 690 C CA . MET A 1 95 ? 15.642 11.916 -10.949 1.00 38.12 95 MET A CA 1
ATOM 691 C C . MET A 1 95 ? 15.726 12.821 -9.714 1.00 38.12 95 MET A C 1
ATOM 693 O O . MET A 1 95 ? 16.697 13.560 -9.592 1.00 38.12 95 MET A O 1
ATOM 697 N N . ILE A 1 96 ? 14.759 12.771 -8.792 1.00 47.66 96 ILE A N 1
ATOM 698 C CA . ILE A 1 96 ? 14.761 13.650 -7.606 1.00 47.66 96 ILE A CA 1
ATOM 699 C C . ILE A 1 96 ? 15.451 12.986 -6.401 1.00 47.66 96 ILE A C 1
ATOM 701 O O . ILE A 1 96 ? 15.888 13.688 -5.495 1.00 47.66 96 ILE A O 1
ATOM 705 N N . ARG A 1 97 ? 15.632 11.653 -6.389 1.00 36.62 97 ARG A N 1
ATOM 706 C CA . ARG A 1 97 ? 16.102 10.945 -5.183 1.00 36.62 97 ARG A CA 1
ATOM 707 C C . ARG A 1 97 ? 17.486 10.295 -5.269 1.00 36.62 97 ARG A C 1
ATOM 709 O O . ARG A 1 97 ? 18.087 10.088 -4.222 1.00 36.62 97 ARG A O 1
ATOM 716 N N . THR A 1 98 ? 18.032 9.971 -6.446 1.00 39.38 98 THR A N 1
ATOM 717 C CA . THR A 1 98 ? 19.259 9.143 -6.476 1.00 39.38 98 THR A CA 1
ATOM 718 C C . THR A 1 98 ? 20.593 9.874 -6.532 1.00 39.38 98 THR A C 1
ATOM 720 O O . THR A 1 98 ? 21.587 9.167 -6.569 1.00 39.38 98 THR A O 1
ATOM 723 N N . GLY A 1 99 ? 20.680 11.213 -6.561 1.00 34.62 99 GLY A N 1
ATOM 724 C CA . GLY A 1 99 ? 21.973 11.924 -6.435 1.00 34.62 99 GLY A CA 1
ATOM 725 C C . GLY A 1 99 ? 23.132 11.389 -7.306 1.00 34.62 99 GLY A C 1
ATOM 726 O O . GLY A 1 99 ? 24.295 11.624 -7.001 1.00 34.62 99 GLY A O 1
ATOM 727 N N . LEU A 1 100 ? 22.841 10.652 -8.385 1.00 44.00 100 LEU A N 1
ATOM 728 C CA . LEU A 1 100 ? 23.807 9.911 -9.197 1.00 44.00 100 LEU A CA 1
ATOM 729 C C . LEU A 1 100 ? 24.205 10.771 -10.393 1.00 44.00 100 LEU A C 1
ATOM 731 O O . LEU A 1 100 ? 24.213 10.350 -11.545 1.00 44.00 100 LEU A O 1
ATOM 735 N N . ALA A 1 101 ? 24.606 12.001 -10.085 1.00 41.91 101 ALA A N 1
ATOM 736 C CA . ALA A 1 101 ? 25.638 12.666 -10.851 1.00 41.91 101 ALA A CA 1
ATOM 737 C C . ALA A 1 101 ? 26.967 11.975 -10.515 1.00 41.91 101 ALA A C 1
ATOM 739 O O . ALA A 1 101 ? 27.757 12.522 -9.757 1.00 41.91 101 ALA A O 1
ATOM 740 N N . GLN A 1 102 ? 27.193 10.750 -11.011 1.00 47.19 102 GLN A N 1
ATOM 741 C CA . GLN A 1 102 ? 28.536 10.204 -11.229 1.00 47.19 102 GLN A CA 1
ATOM 742 C C . GLN A 1 102 ? 28.505 8.822 -11.892 1.00 47.19 102 GLN A C 1
ATOM 744 O O . GLN A 1 102 ? 27.990 7.854 -11.345 1.00 47.19 102 GLN A O 1
ATOM 749 N N . ARG A 1 103 ? 29.219 8.762 -13.023 1.00 42.00 103 ARG A N 1
ATOM 750 C CA . ARG A 1 103 ? 29.806 7.571 -13.657 1.00 42.00 103 ARG A CA 1
ATOM 751 C C . ARG A 1 103 ? 28.836 6.656 -14.403 1.00 42.00 103 ARG A C 1
ATOM 753 O O . ARG A 1 103 ? 28.492 5.579 -13.947 1.00 42.00 103 ARG A O 1
ATOM 760 N N . CYS A 1 104 ? 28.575 7.028 -15.652 1.00 28.08 104 CYS A N 1
ATOM 761 C CA . CYS A 1 104 ? 28.730 6.099 -16.770 1.00 28.08 104 CYS A CA 1
ATOM 762 C C . CYS A 1 104 ? 29.203 6.893 -17.993 1.00 28.08 104 CYS A C 1
ATOM 764 O O . CYS A 1 104 ? 28.447 7.630 -18.618 1.00 28.08 104 CYS A O 1
ATOM 766 N N . SER A 1 105 ? 30.504 6.798 -18.266 1.00 35.25 105 SER A N 1
ATOM 767 C CA . SER A 1 105 ? 31.191 7.427 -19.394 1.00 35.25 105 SER A CA 1
ATOM 768 C C . SER A 1 105 ? 30.634 6.952 -20.745 1.00 35.25 105 SER A C 1
ATOM 770 O O . SER A 1 105 ? 30.285 5.777 -20.880 1.00 35.25 105 SER A O 1
ATOM 772 N N . PRO A 1 106 ? 30.640 7.791 -21.796 1.00 40.38 106 PRO A N 1
ATOM 773 C CA . PRO A 1 106 ? 30.286 7.359 -23.138 1.00 40.38 106 PRO A CA 1
ATOM 774 C C . PRO A 1 106 ? 31.488 6.627 -23.752 1.00 40.38 106 PRO A C 1
ATOM 776 O O . PRO A 1 106 ? 32.414 7.248 -24.272 1.00 40.38 106 PRO A O 1
ATOM 779 N N . ARG A 1 107 ? 31.515 5.290 -23.702 1.00 41.69 107 ARG A N 1
ATOM 780 C CA . ARG A 1 107 ? 32.453 4.500 -24.516 1.00 41.69 107 ARG A CA 1
ATOM 781 C C . ARG A 1 107 ? 31.736 3.403 -25.299 1.00 41.69 107 ARG A C 1
ATOM 783 O O . ARG A 1 107 ? 31.291 2.411 -24.746 1.00 41.69 107 ARG A O 1
ATOM 790 N N . ARG A 1 108 ? 31.764 3.598 -26.624 1.00 42.06 108 ARG A N 1
ATOM 791 C CA . ARG A 1 108 ? 31.643 2.606 -27.707 1.00 42.06 108 ARG A CA 1
ATOM 792 C C . ARG A 1 108 ? 30.307 1.863 -27.836 1.00 42.06 108 ARG A C 1
ATOM 794 O O . ARG A 1 108 ? 30.190 0.700 -27.482 1.00 42.06 108 ARG A O 1
ATOM 801 N N . GLN A 1 109 ? 29.390 2.466 -28.590 1.00 43.62 109 GLN A N 1
ATOM 802 C CA . GLN A 1 109 ? 28.572 1.709 -29.543 1.00 43.62 109 GLN A CA 1
ATOM 803 C C . GLN A 1 109 ? 29.008 2.074 -30.967 1.00 43.62 109 GLN A C 1
ATOM 805 O O . GLN A 1 109 ? 28.503 3.002 -31.587 1.00 43.62 109 GLN A O 1
ATOM 810 N N . ARG A 1 110 ? 30.004 1.347 -31.481 1.00 41.62 110 ARG A N 1
ATOM 811 C CA . ARG A 1 110 ? 30.221 1.182 -32.923 1.00 41.62 110 ARG A CA 1
ATOM 812 C C . ARG A 1 110 ? 30.496 -0.293 -33.171 1.00 41.62 110 ARG A C 1
ATOM 814 O O . ARG A 1 110 ? 31.633 -0.731 -33.033 1.00 41.62 110 ARG A O 1
ATOM 821 N N . SER A 1 111 ? 29.447 -1.017 -33.554 1.00 34.56 111 SER A N 1
ATOM 822 C CA . SER A 1 111 ? 29.532 -2.381 -34.075 1.00 34.56 111 SER A CA 1
ATOM 823 C C . SER A 1 111 ? 28.474 -2.587 -35.167 1.00 34.56 111 SER A C 1
ATOM 825 O O . SER A 1 111 ? 27.373 -3.034 -34.885 1.00 34.56 111 SER A O 1
ATOM 827 N N . ARG A 1 112 ? 28.877 -2.259 -36.405 1.00 42.06 112 ARG A N 1
ATOM 828 C CA . ARG A 1 112 ? 28.469 -2.837 -37.707 1.00 42.06 112 ARG A CA 1
ATOM 829 C C . ARG A 1 112 ? 26.992 -2.771 -38.154 1.00 42.06 112 ARG A C 1
ATOM 831 O O . ARG A 1 112 ? 26.157 -3.479 -37.601 1.00 42.06 112 ARG A O 1
ATOM 838 N N . PRO A 1 113 ? 26.686 -2.111 -39.288 1.00 38.06 113 PRO A N 1
ATOM 839 C CA . PRO A 1 113 ? 25.554 -2.512 -40.113 1.00 38.06 113 PRO A CA 1
ATOM 840 C C . PRO A 1 113 ? 25.905 -3.747 -40.963 1.00 38.06 113 PRO A C 1
ATOM 842 O O . PRO A 1 113 ? 26.999 -3.860 -41.518 1.00 38.06 113 PRO A O 1
ATOM 845 N N . ARG A 1 114 ? 24.947 -4.679 -41.024 1.00 42.44 114 ARG A N 1
ATOM 846 C CA . ARG A 1 114 ? 24.914 -5.849 -41.910 1.00 42.44 114 ARG A CA 1
ATOM 847 C C . ARG A 1 114 ? 24.809 -5.400 -43.373 1.00 42.44 114 ARG A C 1
ATOM 849 O O . ARG A 1 114 ? 23.993 -4.541 -43.694 1.00 42.44 114 ARG A O 1
ATOM 856 N N . SER A 1 115 ? 25.597 -6.017 -44.247 1.00 40.34 115 SER A N 1
ATOM 857 C CA . SER A 1 115 ? 25.444 -5.932 -45.704 1.00 40.34 115 SER A CA 1
ATOM 858 C C . SER A 1 115 ? 24.102 -6.519 -46.160 1.00 40.34 115 SER A C 1
ATOM 860 O O . SER A 1 115 ? 23.683 -7.535 -45.603 1.00 40.34 115 SER A O 1
ATOM 862 N N . PRO A 1 116 ? 23.490 -6.001 -47.237 1.00 45.69 116 PRO A N 1
ATOM 863 C CA . PRO A 1 116 ? 22.580 -6.779 -48.061 1.00 45.69 116 PRO A CA 1
ATOM 864 C C . PRO A 1 116 ? 23.243 -7.122 -49.402 1.00 45.69 116 PRO A C 1
ATOM 866 O O . PRO A 1 116 ? 23.566 -6.247 -50.204 1.00 45.69 116 PRO A O 1
ATOM 869 N N . VAL A 1 117 ? 23.430 -8.420 -49.649 1.00 43.28 117 VAL A N 1
ATOM 870 C CA . VAL A 1 117 ? 23.687 -8.975 -50.981 1.00 43.28 117 VAL A CA 1
ATOM 871 C C . VAL A 1 117 ? 22.341 -9.199 -51.670 1.00 43.28 117 VAL A C 1
ATOM 873 O O . VAL A 1 117 ? 21.535 -9.995 -51.204 1.00 43.28 117 VAL A O 1
ATOM 876 N N . GLY A 1 118 ? 22.156 -8.540 -52.815 1.00 35.62 118 GLY A N 1
ATOM 877 C CA . GLY A 1 118 ? 21.806 -9.250 -54.044 1.00 35.62 118 GLY A CA 1
ATOM 878 C C . GLY A 1 118 ? 20.345 -9.297 -54.509 1.00 35.62 118 GLY A C 1
ATOM 879 O O . GLY A 1 118 ? 19.476 -9.891 -53.886 1.00 35.62 118 GLY A O 1
ATOM 8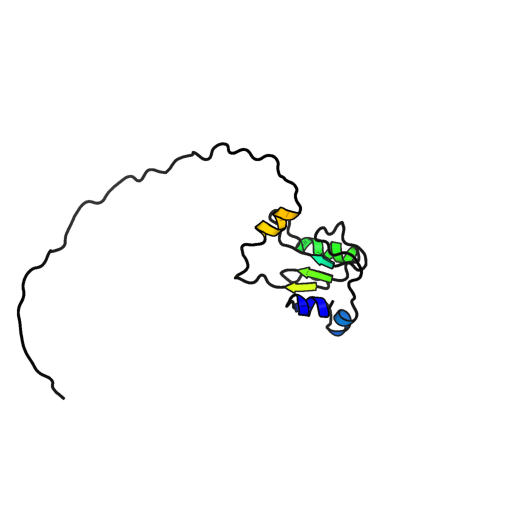80 N N . SER A 1 119 ? 20.195 -8.855 -55.762 1.00 36.31 119 SER A N 1
ATOM 881 C CA . SER A 1 119 ? 19.246 -9.308 -56.793 1.00 36.31 119 SER A CA 1
ATOM 882 C C . SER A 1 119 ? 17.889 -8.604 -56.905 1.00 36.31 119 SER A C 1
ATOM 884 O O . SER A 1 119 ? 16.956 -8.881 -56.164 1.00 36.31 119 SER A O 1
ATOM 886 N N . ARG A 1 120 ? 17.745 -7.783 -57.959 1.00 36.31 120 ARG A N 1
ATOM 887 C CA . ARG A 1 120 ? 16.544 -7.760 -58.815 1.00 36.31 120 ARG A CA 1
ATOM 888 C C . ARG A 1 120 ? 16.941 -7.478 -60.267 1.00 36.31 120 ARG A C 1
ATOM 890 O O . ARG A 1 120 ? 17.382 -6.382 -60.598 1.00 36.31 120 ARG A O 1
ATOM 897 N N . ARG A 1 121 ? 16.784 -8.493 -61.123 1.00 37.84 121 ARG A N 1
ATOM 898 C CA . ARG A 1 121 ? 16.639 -8.357 -62.579 1.00 37.84 121 ARG A CA 1
ATOM 899 C C . ARG A 1 121 ? 15.155 -8.136 -62.899 1.00 37.84 121 ARG A C 1
ATOM 901 O O . ARG A 1 121 ? 14.325 -8.847 -62.349 1.00 37.84 121 ARG A O 1
ATOM 908 N N . GLY A 1 122 ? 14.890 -7.239 -63.851 1.00 32.41 122 GLY A N 1
ATOM 909 C CA . GLY A 1 122 ? 13.903 -7.424 -64.923 1.00 32.41 122 GLY A CA 1
ATOM 910 C C . GLY A 1 122 ? 12.425 -7.097 -64.661 1.00 32.41 122 GLY A C 1
ATOM 911 O O . GLY A 1 122 ? 11.728 -7.872 -64.024 1.00 32.41 122 GLY A O 1
ATOM 912 N N . GLY A 1 123 ? 11.931 -6.059 -65.351 1.00 33.19 123 GLY A N 1
ATOM 913 C CA . GLY A 1 123 ? 10.818 -6.244 -66.296 1.00 33.19 123 GLY A CA 1
ATOM 914 C C . GLY A 1 123 ? 9.466 -5.564 -66.015 1.00 33.19 123 GLY A C 1
ATOM 915 O O . GLY A 1 123 ? 8.792 -5.906 -65.055 1.00 33.19 123 GLY A O 1
ATOM 916 N N . TYR A 1 124 ? 9.043 -4.767 -67.011 1.00 32.66 124 TYR A N 1
ATOM 917 C CA . TYR A 1 124 ? 7.668 -4.447 -67.458 1.00 32.66 124 TYR A CA 1
ATOM 918 C C . TYR A 1 124 ? 6.907 -3.247 -66.861 1.00 32.66 124 TYR A C 1
ATOM 920 O O . TYR A 1 124 ? 6.704 -3.149 -65.657 1.00 32.66 124 TYR A O 1
ATOM 928 N N . GLY A 1 125 ? 6.360 -2.408 -67.763 1.00 32.50 125 GLY A N 1
ATOM 929 C CA . GLY A 1 125 ? 5.083 -1.718 -67.517 1.00 32.50 125 GLY A CA 1
ATOM 930 C C . GLY A 1 125 ? 4.913 -0.269 -67.994 1.00 32.50 125 GLY A C 1
ATOM 931 O O . GLY A 1 125 ? 4.823 0.624 -67.167 1.00 32.50 125 GLY A O 1
ATOM 932 N N . SER A 1 126 ? 4.789 -0.065 -69.311 1.00 39.69 126 SER A N 1
ATOM 933 C CA . SER A 1 126 ? 3.880 0.896 -69.984 1.00 39.69 126 SER A CA 1
ATOM 934 C C . SER A 1 126 ? 3.734 2.342 -69.459 1.00 39.69 126 SER A C 1
ATOM 936 O O . SER A 1 126 ? 2.936 2.618 -68.564 1.00 39.69 126 SER A O 1
ATOM 938 N N . SER A 1 127 ? 4.356 3.299 -70.156 1.00 39.72 127 SER A N 1
ATOM 939 C CA . SER A 1 127 ? 3.941 4.708 -70.177 1.00 39.72 127 SER A CA 1
ATOM 940 C C . SER A 1 127 ? 2.921 4.947 -71.298 1.00 39.72 127 SER A C 1
ATOM 942 O O . SER A 1 127 ? 3.077 4.496 -72.432 1.00 39.72 127 SER A O 1
ATOM 944 N N . GLY A 1 128 ? 1.821 5.607 -70.934 1.00 36.06 128 GLY A N 1
ATOM 945 C CA . GLY A 1 128 ? 0.633 5.759 -71.764 1.00 36.06 128 GLY A CA 1
ATOM 946 C C . GLY A 1 128 ? 0.729 6.819 -72.856 1.00 36.06 128 GLY A C 1
ATOM 947 O O . GLY A 1 128 ? 1.633 7.650 -72.892 1.00 36.06 128 GLY A O 1
ATOM 948 N N . SER A 1 129 ? -0.268 6.812 -73.740 1.00 35.09 129 SER A N 1
ATOM 949 C CA . SER A 1 129 ? -0.674 7.991 -74.504 1.00 35.09 129 SER A CA 1
ATOM 950 C C . SER A 1 129 ? -2.017 7.776 -75.222 1.00 35.09 129 SER A C 1
ATOM 952 O O . SER A 1 129 ? -2.276 6.707 -75.762 1.00 35.09 129 SER A O 1
ATOM 954 N N . ARG A 1 130 ? -2.795 8.874 -75.284 1.00 42.03 130 ARG A N 1
ATOM 955 C CA . ARG A 1 130 ? -3.978 9.179 -76.134 1.00 42.03 130 ARG A CA 1
ATOM 956 C C . ARG A 1 130 ? -5.334 8.692 -75.587 1.00 42.03 130 ARG A C 1
ATOM 958 O O . ARG A 1 130 ? -5.556 7.506 -75.440 1.00 42.03 130 ARG A O 1
ATOM 965 N N . ALA A 1 131 ? -6.225 9.567 -75.108 1.00 38.69 131 ALA A N 1
ATOM 966 C CA . ALA A 1 131 ? -6.974 10.669 -75.747 1.00 38.69 131 ALA A CA 1
ATOM 967 C C . ALA A 1 131 ? -8.232 10.215 -76.518 1.00 38.69 131 ALA A C 1
ATOM 969 O O . ALA A 1 131 ? -8.151 9.303 -77.333 1.00 38.69 131 ALA A O 1
ATOM 970 N N . ARG A 1 132 ? -9.313 11.011 -76.351 1.00 43.03 132 ARG A N 1
ATOM 971 C CA . ARG A 1 132 ? -10.645 11.006 -77.019 1.00 43.03 132 ARG A CA 1
ATOM 972 C C . ARG A 1 132 ? -11.697 10.088 -76.375 1.00 43.03 132 ARG A C 1
ATOM 974 O O . ARG A 1 132 ? -11.363 9.024 -75.898 1.00 43.03 132 ARG A O 1
ATOM 981 N N . ARG A 1 133 ? -13.006 10.353 -76.412 1.00 41.25 133 ARG A N 1
ATOM 982 C CA . ARG A 1 133 ? -13.875 11.541 -76.544 1.00 41.25 133 ARG A CA 1
ATOM 983 C C . ARG A 1 133 ? -15.301 10.980 -76.357 1.00 41.25 133 ARG A C 1
ATOM 985 O O . ARG A 1 133 ? -15.591 9.927 -76.901 1.00 41.25 133 ARG A O 1
ATOM 992 N N . ALA A 1 134 ? -16.175 11.757 -75.720 1.00 43.44 134 ALA A N 1
ATOM 993 C CA . ALA A 1 134 ? -17.616 11.873 -75.993 1.00 43.44 134 ALA A CA 1
ATOM 994 C C . ALA A 1 134 ? -18.619 10.707 -75.743 1.00 43.44 134 ALA A C 1
ATOM 996 O O . ALA A 1 134 ? -18.556 9.651 -76.354 1.00 43.44 134 ALA A O 1
ATOM 997 N N . ARG A 1 135 ? -19.707 11.122 -75.059 1.00 47.22 135 ARG A N 1
ATOM 998 C CA . ARG A 1 135 ? -21.152 10.854 -75.290 1.00 47.22 135 ARG A CA 1
ATOM 999 C C . ARG A 1 135 ? -21.880 9.778 -74.456 1.00 47.22 135 ARG A C 1
ATOM 1001 O O . ARG A 1 135 ? -21.852 8.6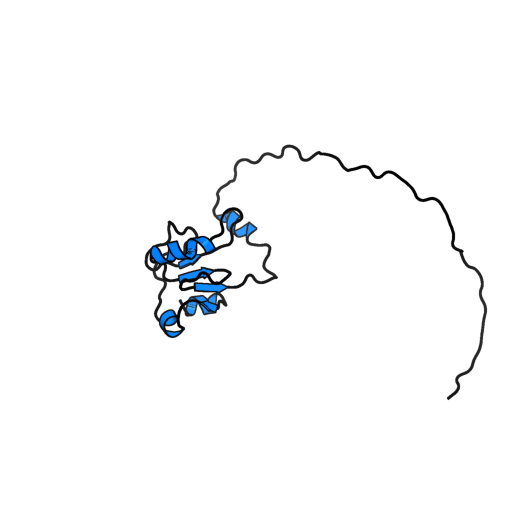01 -74.761 1.00 47.22 135 ARG A O 1
ATOM 1008 N N . ARG A 1 136 ? -22.739 10.311 -73.569 1.00 46.81 136 ARG A N 1
ATOM 1009 C CA . ARG A 1 136 ? -24.223 10.253 -73.620 1.00 46.81 136 ARG A CA 1
ATOM 1010 C C . ARG A 1 136 ? -24.865 8.857 -73.472 1.00 46.81 136 ARG A C 1
ATOM 1012 O O . ARG A 1 136 ? -24.956 8.127 -74.447 1.00 46.81 136 ARG A O 1
ATOM 1019 N N . ARG A 1 137 ? -25.536 8.608 -72.341 1.00 48.16 137 ARG A N 1
ATOM 1020 C CA . ARG A 1 137 ? -27.006 8.722 -72.165 1.00 48.16 137 ARG A CA 1
ATOM 1021 C C . ARG A 1 137 ? -27.417 8.133 -70.810 1.00 48.16 137 ARG A C 1
ATOM 1023 O O . ARG A 1 137 ? -27.124 6.984 -70.511 1.00 48.16 137 ARG A O 1
ATOM 1030 N N . GLN A 1 138 ? -28.121 8.954 -70.040 1.00 49.25 138 GLN A N 1
ATOM 1031 C CA . GLN A 1 138 ? -28.943 8.558 -68.902 1.00 49.25 138 GLN A CA 1
ATOM 1032 C C . GLN A 1 138 ? -30.129 7.726 -69.399 1.00 49.25 138 GLN A C 1
ATOM 1034 O O . GLN A 1 138 ? -30.679 7.999 -70.472 1.00 49.25 138 GLN A O 1
ATOM 1039 N N . ARG A 1 139 ? -30.504 6.718 -68.617 1.00 51.22 139 ARG A N 1
ATOM 1040 C CA . ARG A 1 139 ? -31.709 5.920 -68.796 1.00 51.22 139 ARG A CA 1
ATOM 1041 C C . ARG A 1 139 ? -32.154 5.478 -67.404 1.00 51.22 139 ARG A C 1
ATOM 1043 O O . ARG A 1 139 ? -31.522 4.582 -66.865 1.00 51.22 139 ARG A O 1
ATOM 1050 N N . THR A 1 140 ? -33.134 6.192 -66.855 1.00 57.91 140 THR A N 1
ATOM 1051 C CA . THR A 1 140 ? -34.284 5.772 -66.024 1.00 57.91 140 THR A CA 1
ATOM 1052 C C . THR A 1 140 ? -34.866 7.022 -65.395 1.00 57.91 140 THR A C 1
ATOM 1054 O O . THR A 1 140 ? -34.087 7.720 -64.708 1.00 57.91 140 THR A O 1
#

InterPro domains:
  IPR000713 Mur ligase, N-terminal catalytic domain [PF01225] (29-73)
  IPR035911 MurE/MurF, N-terminal [SSF63418] (22-86)
  IPR051046 MurCDEF Family: Cell Wall and Coenzyme F430 Synthesis [PTHR43024] (2-83)

Sequence (140 aa):
MAEIAEIVGGRLDGISAQEARQARVTGTVEFDSRQVGPGGLFLALPGARVDGHDHARGAAEAGAVAVLAARPVGVPAIVVPPTAWHVPKYLRWNMIRTGLAQRCSPRRQRSRPRSPVGSRRGGYGSSGSRARRARRRQRT

Organism: NCBI:txid1299321

=== Feature glossary ===
A reading guide for the features in this record.

Start from the sequence.

  · Sequence gives the chain of amino acids in standard one-letter code (A=alanine, C=cysteine, …, Y=tyrosine), read N→C. It is the only feature that is directly encoded by the gene; all structural features are derived from the folded form of this sequence.

Fold it, and you get atomic coordinates and the backbone conformation that goes with them.

  · Structure coordinates are given as an mmCIF _atom_site loop: one row per atom with element, residue name, chain id, sequence number, and x/y/z position in Å. Only the four main-chain atoms per residue are included here; side chains are omitted to keep the record compact.

  · Backbone dihedral angles. Every residue except chain termini has a φ (preceding-C → N → Cα → C) and a ψ (N → Cα → C → next-N). They are reported in degrees following the IUPAC sign convention. Secondary structure is essentially a statement about which (φ, ψ) basin each residue occupies.

  · Eight-state secondary structure (DSSP): H is the canonical α-helix, G the tighter 3₁₀-helix, I the wider π-helix; E/B are β-structure, T and S are turns and bends, and '-' is everything else. DSSP derives these from the pattern of main-chain N–H···O=C hydrogen bonds, not from the sequence.

  · SS3 is a coarse helix/strand/coil call (letters a/b/c) made by the P-SEA algorithm from inter-Cα distances and dihedrals. It is less detailed than DSSP but needs only Cα positions.

Summarize the fold with a handful of shape descriptors and a per-residue structural alphabet.

  · Radius of gyration (Rg) is the root-mean-square distance of Cα atoms from their centroid — a single number for overall size and compactness. A globular domain of N residues has Rg ≈ 2.2·N^0.38 Å; an extended or disordered chain has a much larger Rg. The Cα contact count is the number of residue pairs whose Cα atoms are within 8 Å and are more than four positions apart in sequence — a standard proxy for tertiary packing density. The bounding box is the smallest axis-aligned box enclosing all Cα atoms.

  · 3Di is Foldseek's structural alphabet. Each residue is assigned one of twenty discrete states based on how its Cα sits relative to its spatial (not sequential) neighbors. Aligning 3Di strings finds structural homologs roughly as well as full 3D superposition, but orders of magnitude faster.

  · Solvent-accessible surface area (SASA) is the area in Å² traced out by the centre of a 1.4 Å probe sphere (a water molecule) rolled over the protein's van der Waals surface (Shrake–Rupley / Lee–Richards construction). Buried residues have near-zero SASA; fully exposed residues can exceed 200 Å². The total SASA scales roughly with the number of surface residues.

Ask how reliable the model is.

  · For AlphaFold models, the B-factor field carries pLDDT — the model's own estimate of local accuracy on a 0–100 scale. Regions with pLDDT<50 should be treated as essentially unmodeled; they often correspond to intrinsically disordered segments.

  · For experimental (PDB) structures, the B-factor (temperature factor) quantifies the positional spread of each atom in the crystal — a combination of thermal vibration and static disorder — in units of Å². High B-factors mark flexible loops or poorly resolved regions; low B-factors mark the rigid, well-ordered core.

  · Predicted Aligned Error (PAE) is an AlphaFold confidence matrix: entry (i, j) is the expected error in the position of residue j, in ångströms, when the prediction is superimposed on the true structure at residue i. Low PAE within a block of residues means that block is internally rigid and well-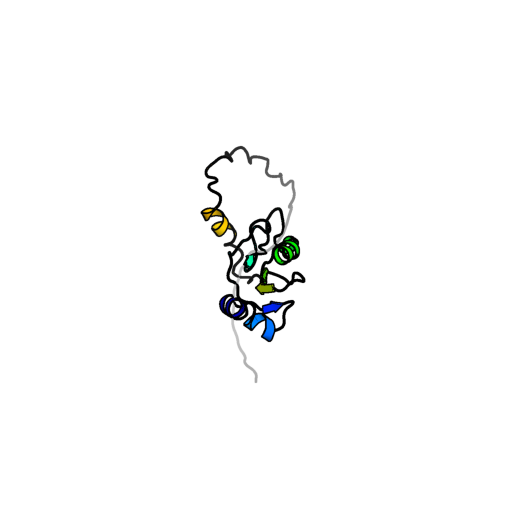predicted; high PAE between two blocks means their relative placement is uncertain even if each block individually is confident.

Place it in context: wh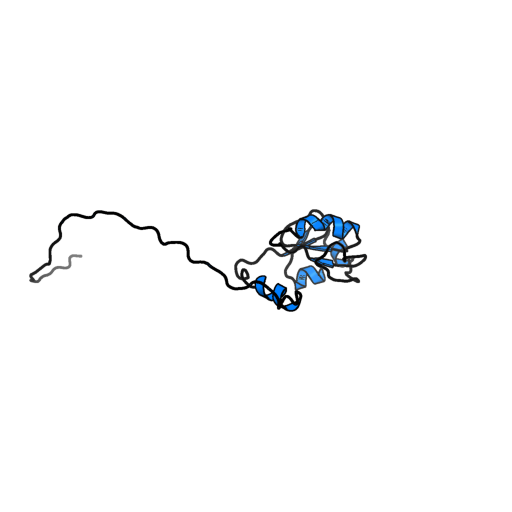at it resembles, what it is annotated as, and how it looks.

  · Structural nearest neighbors (via Foldseek easy-search vs the PDB). Reported per hit: target PDB id, E-value, and alignment TM-score. A TM-score above ~0.5 is the conventional threshold for 'same fold'.

  · Functional annotations link the protein to curated databases. InterPro entries identify conserved domains and families by matching the sequence against member-database signatures (Pfam, PROSITE, CDD, …). Gene Ontology (GO) terms describe molecular function, biological process, and cellular component in a controlled vocabulary. CATH places the structure in a hierarchical fold classification (Class/Architecture/Topology/Homologous-superfamily). The organism is the source species.

  · The contact map is a binary N×N matrix image: pixel (i, j) is dark where Cα_i and Cα_j are within 8 Å and |i−j|>4. Because the |i−j|>4 filter removes local helical contacts, off-diagonal stripes parallel to the main diagonal indicate parallel β-sheets; stripes perpendicular to it indicate antiparallel β-sheets. The Ramachandran plot scatters every residue's (φ, ψ) pair against the sterically allowed regions. The PAE heatmap renders the predicted-aligned-error matrix.

  · Six rendered views show the 3D structure from the faces of a cube — i.e. along ±x, ±y, ±z. Rendering representation is drawn randomly per protein from cartoon (secondary-structure ribbons), sticks (backbone bonds), or molecular surface; coloring is either N→C rainbow (blue at the N-terminus through red at the C-terminus) or one color per chain.